Protein AF-A0A831UMP8-F1 (afdb_monomer_lite)

pLDDT: mean 92.92, std 7.47, range [63.72, 98.5]

Foldseek 3Di:
DVVVVVCVVPVDDDPPVLVVQCVVCVVPPVSNLVSLLVVVLVVVVVVVVVPDPDDDDPCVPPDPSVVSSCVVVVNDDD

Organism: NCBI:txid540988

InterPro domains:
  IPR003171 Methylenetetrahydrofolate reductase-like, catalytic domain [PF02219] (2-74)
  IPR029041 FAD-linked oxidoreductase-like [SSF51730] (2-75)

Structure (mmCIF, N/CA/C/O backbone):
data_AF-A0A831UMP8-F1
#
_entry.id   AF-A0A831UMP8-F1
#
loop_
_atom_site.group_PDB
_atom_site.id
_atom_site.type_symbol
_atom_site.label_atom_id
_atom_site.label_alt_id
_atom_site.label_comp_id
_atom_site.label_asym_id
_atom_site.label_entity_id
_atom_site.label_seq_id
_atom_site.pdbx_PDB_ins_code
_atom_site.Cartn_x
_atom_site.Cartn_y
_atom_site.Cartn_z
_atom_site.occupancy
_atom_site.B_iso_or_equiv
_atom_site.auth_seq_id
_atom_site.auth_comp_id
_atom_site.auth_asym_id
_atom_site.auth_atom_id
_atom_site.pdbx_PDB_model_num
ATOM 1 N N . PRO A 1 1 ? 6.840 -11.345 -12.154 1.00 63.72 1 PRO A N 1
ATOM 2 C CA . PRO A 1 1 ? 6.716 -10.309 -11.096 1.00 63.72 1 PRO A CA 1
ATOM 3 C C . PRO A 1 1 ? 5.871 -10.793 -9.900 1.00 63.72 1 PRO A C 1
ATOM 5 O O . PRO A 1 1 ? 4.907 -11.528 -10.095 1.00 63.72 1 PRO A O 1
ATOM 8 N N . GLN A 1 2 ? 6.231 -10.391 -8.673 1.00 70.25 2 GLN A N 1
ATOM 9 C CA . GLN A 1 2 ? 5.604 -10.831 -7.410 1.00 70.25 2 GLN A CA 1
ATOM 10 C C . GLN A 1 2 ? 4.067 -10.716 -7.410 1.00 70.25 2 GLN A C 1
ATOM 12 O O . GLN A 1 2 ? 3.384 -11.604 -6.911 1.00 70.25 2 GLN A O 1
ATOM 17 N N . LEU A 1 3 ? 3.529 -9.673 -8.047 1.00 73.69 3 LEU A N 1
ATOM 18 C CA . LEU A 1 3 ? 2.092 -9.416 -8.154 1.00 73.69 3 LEU A CA 1
ATOM 19 C C . LEU A 1 3 ? 1.319 -10.498 -8.938 1.00 73.69 3 L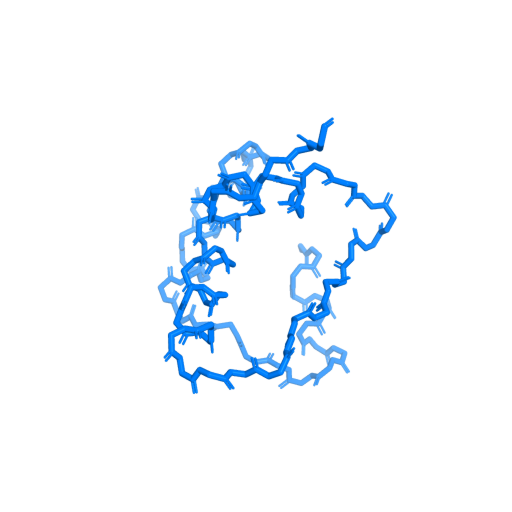EU A C 1
ATOM 21 O O . LEU A 1 3 ? 0.236 -10.902 -8.519 1.00 73.69 3 LEU A O 1
ATOM 25 N N . ARG A 1 4 ? 1.885 -11.014 -10.041 1.00 74.25 4 ARG A N 1
ATOM 26 C CA . ARG A 1 4 ? 1.264 -12.098 -10.830 1.00 74.25 4 ARG A CA 1
ATOM 27 C C . ARG A 1 4 ? 1.185 -13.394 -10.023 1.00 74.25 4 ARG A C 1
ATOM 29 O O . ARG A 1 4 ? 0.136 -14.011 -9.938 1.00 74.25 4 ARG A O 1
ATOM 36 N N . ARG A 1 5 ? 2.262 -13.722 -9.303 1.00 76.62 5 ARG A N 1
ATOM 37 C CA . ARG A 1 5 ? 2.300 -14.906 -8.437 1.00 76.62 5 ARG A CA 1
ATOM 38 C C . ARG A 1 5 ? 1.273 -14.835 -7.301 1.00 76.62 5 ARG A C 1
ATOM 40 O O . ARG A 1 5 ? 0.673 -15.846 -6.968 1.00 76.62 5 ARG A O 1
ATOM 47 N N . PHE A 1 6 ? 1.069 -13.662 -6.695 1.00 76.31 6 PHE A N 1
ATOM 48 C CA . PHE A 1 6 ? 0.054 -13.505 -5.645 1.00 76.31 6 PHE A CA 1
ATOM 49 C C . PHE A 1 6 ? -1.362 -13.713 -6.180 1.00 76.31 6 PHE A C 1
ATOM 51 O O . PHE A 1 6 ? -2.140 -14.443 -5.574 1.00 76.31 6 PHE A O 1
ATOM 58 N N . THR A 1 7 ? -1.669 -13.109 -7.326 1.00 82.62 7 THR A N 1
ATOM 59 C CA . THR A 1 7 ? -3.000 -13.178 -7.946 1.00 82.62 7 THR A CA 1
ATOM 60 C C . THR A 1 7 ? -3.346 -14.573 -8.456 1.00 82.62 7 THR A C 1
ATOM 62 O O . THR A 1 7 ? -4.477 -15.014 -8.281 1.00 82.62 7 THR A O 1
ATOM 65 N N . GLU A 1 8 ? -2.365 -15.322 -8.961 1.00 82.50 8 GLU A N 1
ATOM 66 C CA . GLU A 1 8 ? -2.518 -16.740 -9.317 1.00 82.50 8 GLU A CA 1
ATOM 67 C C . GLU A 1 8 ? -2.840 -17.631 -8.105 1.00 82.50 8 GLU A C 1
ATOM 69 O O . GLU A 1 8 ? -3.600 -18.587 -8.230 1.00 82.50 8 GLU A O 1
ATOM 74 N N . VAL A 1 9 ? -2.284 -17.323 -6.928 1.00 79.94 9 VAL A N 1
A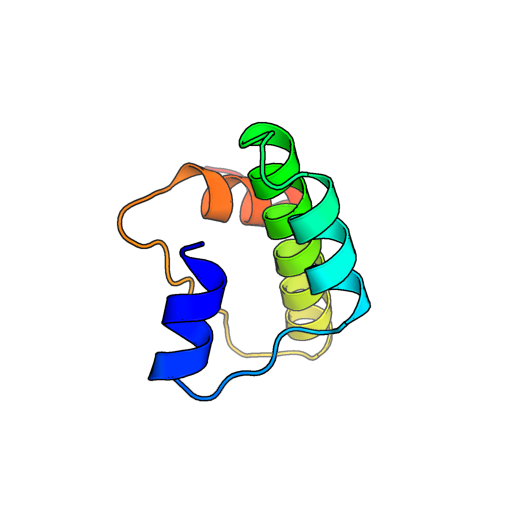TOM 75 C CA . VAL A 1 9 ? -2.468 -18.137 -5.713 1.00 79.94 9 VAL A CA 1
ATOM 76 C C . VAL A 1 9 ? -3.781 -17.821 -4.995 1.00 79.94 9 VAL A C 1
ATOM 78 O O . VAL A 1 9 ? -4.425 -18.738 -4.493 1.00 79.94 9 VAL A O 1
ATOM 81 N N . CYS A 1 10 ? -4.186 -16.548 -4.917 1.00 85.75 10 CYS A N 1
ATOM 82 C CA . CYS A 1 10 ? -5.401 -16.150 -4.193 1.00 85.75 10 CYS A CA 1
ATOM 83 C C . CYS A 1 10 ? -6.635 -15.933 -5.084 1.00 85.75 10 CYS A C 1
ATOM 85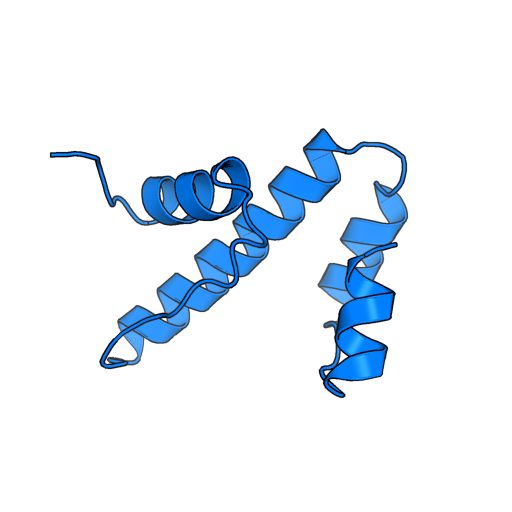 O O . CYS A 1 10 ? -7.717 -15.687 -4.558 1.00 85.75 10 CYS A O 1
ATOM 87 N N . GLY A 1 11 ? -6.491 -15.998 -6.412 1.00 85.81 11 GLY A N 1
ATOM 88 C CA . GLY A 1 11 ? -7.587 -15.789 -7.364 1.00 85.81 11 GLY A CA 1
ATOM 89 C C . GLY A 1 11 ? -8.032 -14.330 -7.518 1.00 85.81 11 GLY A C 1
ATOM 90 O O . GLY A 1 11 ? -9.056 -14.067 -8.145 1.00 85.81 11 GLY A O 1
ATOM 91 N N . ALA A 1 12 ? -7.292 -13.369 -6.956 1.00 89.94 12 ALA A N 1
ATOM 92 C CA . ALA A 1 12 ? -7.598 -11.950 -7.111 1.00 89.94 12 ALA A CA 1
ATOM 93 C C . ALA A 1 12 ? -7.253 -11.448 -8.523 1.00 89.94 12 ALA A C 1
ATOM 95 O O . ALA A 1 12 ? -6.258 -11.855 -9.118 1.00 89.94 12 ALA A O 1
ATOM 96 N N . SER A 1 13 ? -8.036 -10.505 -9.047 1.00 91.50 13 SER A N 1
ATOM 97 C CA . SER A 1 13 ? -7.776 -9.855 -10.339 1.00 91.50 13 SER A CA 1
ATOM 98 C C . SER A 1 13 ? -7.036 -8.524 -10.183 1.00 91.50 13 SER A C 1
ATOM 100 O O . SER A 1 13 ? -7.306 -7.771 -9.248 1.00 91.50 13 SER A O 1
ATOM 102 N N . ILE A 1 14 ? -6.175 -8.180 -11.145 1.00 90.31 14 ILE A N 1
ATOM 103 C CA . ILE A 1 14 ? -5.519 -6.863 -11.222 1.00 90.31 14 ILE A CA 1
ATOM 104 C C . ILE A 1 14 ? -6.329 -5.965 -12.169 1.00 90.31 14 ILE A C 1
ATOM 106 O O . ILE A 1 14 ? -6.532 -6.357 -13.321 1.00 90.31 14 ILE A O 1
ATOM 110 N N . PRO A 1 15 ? -6.756 -4.757 -11.754 1.00 93.75 15 PRO A N 1
ATOM 111 C CA . PRO A 1 15 ? -7.410 -3.818 -12.660 1.00 93.75 15 PRO A CA 1
ATOM 112 C C . PRO A 1 15 ? -6.525 -3.483 -13.869 1.00 93.75 15 PRO A C 1
ATOM 114 O O . PRO A 1 15 ? -5.345 -3.170 -13.704 1.00 93.75 15 PRO A O 1
ATOM 117 N N . GLY A 1 16 ? -7.100 -3.485 -15.076 1.00 94.50 16 GLY A N 1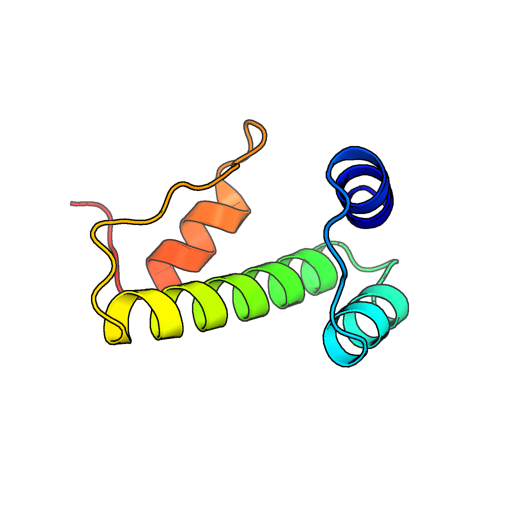
ATOM 118 C CA . GLY A 1 16 ? -6.369 -3.239 -16.329 1.00 94.50 16 GLY A CA 1
ATOM 119 C C . GLY A 1 16 ? -5.483 -1.982 -16.312 1.00 94.50 16 GLY A C 1
ATOM 120 O O . GLY A 1 16 ? -4.290 -2.096 -16.591 1.00 94.50 16 GLY A O 1
ATOM 121 N N . PRO A 1 17 ? -5.995 -0.805 -15.894 1.00 95.25 17 PRO A N 1
ATOM 122 C CA . PRO A 1 17 ? -5.184 0.411 -15.809 1.00 95.25 17 PRO A CA 1
ATOM 123 C C . PRO A 1 17 ? -3.988 0.294 -14.855 1.00 95.25 17 PRO A C 1
ATOM 125 O O . PRO A 1 17 ? -2.922 0.842 -15.137 1.00 95.25 17 PRO A O 1
ATOM 128 N N . LEU A 1 18 ? -4.140 -0.429 -13.739 1.00 94.75 18 LEU A N 1
ATOM 129 C CA . LEU A 1 18 ? -3.044 -0.667 -12.799 1.00 94.75 18 LEU A CA 1
ATOM 130 C C . LEU A 1 18 ? -1.989 -1.578 -13.428 1.00 94.75 18 LEU A C 1
ATOM 132 O O . LEU A 1 18 ? -0.803 -1.258 -13.381 1.00 94.75 18 LEU A O 1
ATOM 136 N N . LEU A 1 19 ? -2.420 -2.681 -14.047 1.00 93.94 19 LEU A N 1
ATOM 137 C CA . LEU A 1 19 ? -1.518 -3.624 -14.701 1.00 93.94 19 LEU A CA 1
ATOM 138 C C . LEU A 1 19 ? -0.685 -2.929 -15.782 1.00 93.94 19 LEU A C 1
ATOM 140 O O . LEU A 1 19 ? 0.539 -3.019 -15.754 1.00 93.94 19 LEU A O 1
ATOM 144 N N . SER A 1 20 ? -1.324 -2.153 -16.661 1.00 95.06 20 SER A N 1
ATOM 145 C CA . SER A 1 20 ? -0.622 -1.432 -17.726 1.00 95.06 20 SER A CA 1
ATOM 146 C C . SER A 1 20 ? 0.390 -0.411 -17.193 1.00 95.06 20 SER A C 1
ATOM 148 O O . SER A 1 20 ? 1.461 -0.245 -17.777 1.00 95.06 20 SER A O 1
ATOM 150 N N . ARG A 1 21 ? 0.082 0.281 -16.084 1.00 95.62 21 ARG A N 1
ATOM 151 C CA . ARG A 1 21 ? 1.028 1.215 -15.444 1.00 95.62 21 ARG A CA 1
ATOM 152 C C . ARG A 1 21 ? 2.243 0.486 -14.879 1.00 95.62 21 ARG A C 1
ATOM 154 O O . ARG A 1 21 ? 3.359 0.967 -15.065 1.00 95.62 21 ARG A O 1
ATOM 161 N N . LEU A 1 22 ? 2.025 -0.650 -14.217 1.00 94.06 22 LEU A N 1
ATOM 162 C CA . LEU A 1 22 ? 3.090 -1.463 -13.634 1.00 94.06 22 LEU A CA 1
ATOM 163 C C . LEU A 1 22 ? 3.980 -2.084 -14.715 1.00 94.06 22 LEU A C 1
ATOM 165 O O . LEU A 1 22 ? 5.195 -2.015 -14.612 1.00 94.06 22 LEU A O 1
ATOM 169 N N . GLU A 1 23 ? 3.402 -2.638 -15.778 1.00 94.00 23 GLU A N 1
ATOM 170 C CA . GLU A 1 23 ? 4.173 -3.237 -16.876 1.00 94.00 23 GLU A CA 1
ATOM 171 C C . GLU A 1 23 ? 5.060 -2.218 -17.588 1.00 94.00 23 GLU A C 1
ATOM 173 O O . GLU A 1 23 ? 6.217 -2.507 -17.881 1.00 94.00 23 GLU A O 1
ATOM 178 N N . ARG A 1 24 ? 4.555 -0.995 -17.798 1.00 96.50 24 ARG A N 1
ATOM 179 C CA . ARG A 1 24 ? 5.330 0.092 -18.411 1.00 96.50 24 ARG A CA 1
ATOM 180 C C . ARG A 1 24 ? 6.582 0.469 -17.611 1.00 96.50 24 ARG A C 1
ATOM 182 O O . ARG A 1 24 ? 7.544 0.937 -18.205 1.00 96.50 24 ARG A O 1
ATOM 189 N N . HIS A 1 25 ? 6.564 0.281 -16.293 1.00 95.88 25 HIS A N 1
ATOM 190 C CA . HIS A 1 25 ? 7.657 0.653 -15.390 1.00 95.88 25 HIS A CA 1
ATOM 191 C C . HIS A 1 25 ? 8.314 -0.571 -14.740 1.00 95.88 25 HIS A C 1
ATOM 193 O O . HIS A 1 25 ? 8.940 -0.443 -13.694 1.00 95.88 25 HIS A O 1
ATOM 199 N N . GLN A 1 26 ? 8.170 -1.766 -15.322 1.00 92.62 26 GLN A N 1
ATOM 200 C CA . GLN A 1 26 ? 8.628 -3.020 -14.706 1.00 92.62 26 GLN A CA 1
ATOM 201 C C . GLN A 1 26 ? 10.126 -3.044 -14.362 1.00 92.62 26 GLN A C 1
ATOM 203 O O . GLN A 1 26 ? 10.522 -3.744 -13.431 1.00 92.62 26 GLN A O 1
ATOM 208 N N . ASP A 1 27 ? 10.927 -2.261 -15.086 1.00 94.69 27 ASP A N 1
ATOM 209 C CA . ASP A 1 27 ? 12.377 -2.153 -14.917 1.00 94.69 27 ASP A CA 1
ATOM 210 C C . ASP A 1 27 ? 12.792 -1.002 -13.976 1.00 94.69 27 ASP A C 1
ATOM 212 O O . ASP A 1 27 ? 13.980 -0.801 -13.733 1.00 94.69 27 ASP A O 1
ATOM 216 N N . ASP A 1 28 ? 11.828 -0.267 -13.408 1.00 96.38 28 ASP A N 1
ATOM 217 C CA . ASP A 1 28 ? 12.037 0.802 -12.426 1.00 96.38 28 ASP A CA 1
ATOM 218 C C . ASP A 1 28 ? 11.378 0.432 -11.080 1.00 96.38 28 ASP A C 1
ATOM 220 O O . ASP A 1 28 ? 10.184 0.671 -10.857 1.00 96.38 28 ASP A O 1
ATOM 224 N N . PRO A 1 29 ? 12.146 -0.140 -10.133 1.00 92.94 29 PRO A N 1
ATOM 225 C CA . PRO A 1 29 ? 11.623 -0.538 -8.830 1.00 92.94 29 PRO A CA 1
ATOM 226 C C . PRO A 1 29 ? 11.025 0.612 -8.011 1.00 92.94 29 PRO A C 1
ATOM 228 O O . PRO A 1 29 ? 10.120 0.367 -7.211 1.00 92.94 29 PRO A O 1
ATOM 231 N N . GLN A 1 30 ? 11.518 1.845 -8.181 1.00 95.75 30 GLN A N 1
ATOM 232 C CA . GLN A 1 30 ? 10.988 3.008 -7.466 1.00 95.75 30 GLN A CA 1
ATOM 233 C C . GLN A 1 30 ? 9.626 3.401 -8.032 1.00 95.75 30 GLN A C 1
ATOM 235 O O . GLN A 1 30 ? 8.681 3.586 -7.266 1.00 95.75 30 GLN A O 1
ATOM 240 N N . ALA A 1 31 ? 9.486 3.430 -9.359 1.00 96.19 31 ALA A N 1
ATOM 241 C CA . ALA A 1 31 ? 8.196 3.666 -9.998 1.00 96.19 31 ALA A CA 1
ATOM 242 C C . ALA A 1 31 ? 7.173 2.572 -9.648 1.00 96.19 31 ALA A C 1
ATOM 244 O O . ALA A 1 31 ? 6.020 2.884 -9.354 1.00 96.19 31 ALA A O 1
ATOM 245 N N . ILE A 1 32 ? 7.578 1.297 -9.606 1.00 95.19 32 ILE A N 1
ATOM 246 C CA . ILE A 1 32 ? 6.697 0.196 -9.176 1.00 95.19 32 ILE A CA 1
ATOM 247 C C . ILE A 1 32 ? 6.204 0.391 -7.742 1.00 95.19 32 ILE A C 1
ATOM 249 O O . ILE A 1 32 ? 5.012 0.211 -7.475 1.00 95.19 32 ILE A O 1
ATOM 253 N N . LEU A 1 33 ? 7.104 0.755 -6.824 1.00 94.94 33 LEU A N 1
ATOM 254 C CA . LEU A 1 33 ? 6.748 1.043 -5.437 1.00 94.94 33 LEU A CA 1
ATOM 255 C C . LEU A 1 33 ? 5.749 2.201 -5.363 1.00 94.94 33 LEU A C 1
ATOM 257 O O . LEU A 1 33 ? 4.704 2.059 -4.734 1.00 94.94 33 LEU A O 1
ATOM 261 N N . GLU A 1 34 ? 6.045 3.307 -6.040 1.00 97.12 34 GLU A N 1
ATOM 262 C CA . GLU A 1 34 ? 5.214 4.508 -6.064 1.00 97.12 34 GLU A CA 1
ATOM 263 C C . GLU A 1 34 ? 3.799 4.224 -6.593 1.00 97.12 34 GLU A C 1
ATOM 265 O O . GLU A 1 34 ? 2.814 4.561 -5.937 1.00 97.12 34 GLU A O 1
ATOM 270 N N . ILE A 1 35 ? 3.688 3.517 -7.725 1.00 96.94 35 ILE A N 1
ATOM 271 C CA . ILE A 1 35 ? 2.402 3.119 -8.324 1.00 96.94 35 ILE A CA 1
ATOM 272 C C . ILE A 1 35 ? 1.601 2.232 -7.361 1.00 96.94 35 ILE A C 1
ATOM 274 O O . ILE A 1 35 ? 0.390 2.409 -7.210 1.00 96.94 35 ILE A O 1
ATOM 278 N N . GLY A 1 36 ? 2.261 1.270 -6.709 1.00 96.06 36 GLY A N 1
ATOM 279 C CA . GLY A 1 36 ? 1.616 0.382 -5.743 1.00 96.06 36 GLY A CA 1
ATOM 280 C C . GLY A 1 36 ? 1.117 1.126 -4.503 1.00 96.06 36 GLY A C 1
ATOM 281 O O . GLY A 1 36 ? -0.009 0.895 -4.062 1.00 96.06 36 GLY A O 1
ATOM 282 N N . VAL A 1 37 ? 1.925 2.046 -3.969 1.00 97.88 37 VAL A N 1
ATOM 283 C CA . VAL A 1 37 ? 1.570 2.882 -2.814 1.00 97.88 37 VAL A CA 1
ATOM 284 C C . VAL A 1 37 ? 0.406 3.811 -3.149 1.00 97.88 37 VAL A C 1
ATOM 286 O O . VAL A 1 37 ? -0.537 3.893 -2.367 1.00 97.88 37 VAL A O 1
ATOM 289 N N . GLU A 1 38 ? 0.430 4.480 -4.303 1.00 98.00 38 GLU A N 1
ATOM 290 C CA . GLU A 1 38 ? -0.673 5.326 -4.771 1.00 98.00 38 GLU A CA 1
ATOM 291 C C . GLU A 1 38 ? -1.979 4.526 -4.872 1.00 98.00 38 GLU A C 1
ATOM 293 O O . GLU A 1 38 ? -3.015 4.950 -4.354 1.00 98.00 38 GLU A O 1
ATOM 298 N N . HIS A 1 39 ? -1.923 3.343 -5.493 1.00 97.62 39 HIS A N 1
ATOM 299 C CA . HIS A 1 39 ? -3.089 2.480 -5.639 1.00 97.62 39 HIS A CA 1
ATOM 300 C C . HIS A 1 39 ? -3.660 2.058 -4.281 1.00 97.62 39 HIS A C 1
ATOM 302 O O . HIS A 1 39 ? -4.856 2.230 -4.044 1.00 97.62 39 HIS A O 1
ATOM 308 N N . ALA A 1 40 ? -2.808 1.554 -3.385 1.00 97.88 40 ALA A N 1
ATOM 309 C CA . ALA A 1 40 ? -3.221 1.095 -2.065 1.00 97.88 40 ALA A CA 1
ATOM 310 C C . ALA A 1 40 ? -3.745 2.242 -1.188 1.00 97.88 40 ALA A C 1
ATOM 312 O O . ALA A 1 40 ? -4.754 2.070 -0.512 1.00 97.88 40 ALA A O 1
ATOM 313 N N . ALA A 1 41 ? -3.115 3.421 -1.220 1.00 98.31 41 ALA A N 1
ATOM 314 C CA . ALA A 1 41 ? -3.577 4.583 -0.464 1.00 98.31 41 ALA A CA 1
ATOM 315 C C . ALA A 1 41 ? -4.982 5.015 -0.893 1.00 98.31 41 ALA A C 1
ATOM 317 O O . ALA A 1 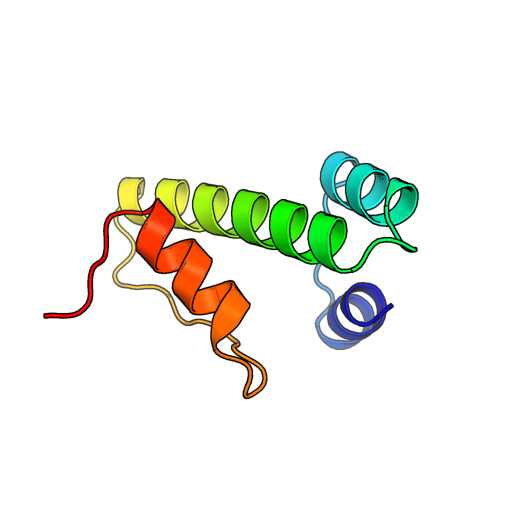41 ? -5.834 5.234 -0.037 1.00 98.31 41 ALA A O 1
ATOM 318 N N . ARG A 1 42 ? -5.259 5.054 -2.203 1.00 98.25 42 ARG A N 1
ATOM 319 C CA . ARG A 1 42 ? -6.604 5.357 -2.708 1.00 98.25 42 ARG A CA 1
ATOM 320 C C . ARG A 1 42 ? -7.629 4.309 -2.269 1.00 98.25 42 ARG A C 1
ATOM 322 O O . ARG A 1 42 ? -8.689 4.682 -1.786 1.00 98.25 42 ARG A O 1
ATOM 329 N N . GLN A 1 43 ? -7.305 3.018 -2.382 1.00 98.19 43 GLN A N 1
ATOM 330 C CA . GLN A 1 43 ? -8.204 1.949 -1.925 1.00 98.19 43 GLN A CA 1
ATOM 331 C C . GLN A 1 43 ? -8.526 2.069 -0.434 1.00 98.19 43 GLN A C 1
ATOM 333 O O . GLN A 1 43 ? -9.676 1.929 -0.034 1.00 98.19 43 GLN A O 1
ATOM 338 N N . VAL A 1 44 ? -7.515 2.326 0.396 1.00 98.50 44 VAL A N 1
ATOM 339 C CA . VAL A 1 44 ? -7.710 2.460 1.841 1.00 98.50 44 VAL A CA 1
ATOM 340 C C . VAL A 1 44 ? -8.514 3.713 2.174 1.00 98.50 44 VAL A C 1
ATOM 342 O O . VAL A 1 44 ? -9.399 3.624 3.015 1.00 98.50 44 VAL A O 1
ATOM 345 N N . ALA A 1 45 ? -8.265 4.845 1.511 1.00 98.31 45 ALA A N 1
ATOM 346 C CA . ALA A 1 45 ? -9.067 6.055 1.696 1.00 98.31 45 ALA A CA 1
ATOM 347 C C . ALA A 1 45 ? -10.555 5.790 1.411 1.00 98.31 45 ALA A C 1
ATOM 349 O O . ALA A 1 45 ? -11.390 6.057 2.270 1.00 98.31 45 ALA A O 1
ATOM 350 N N . GLU A 1 46 ? -10.867 5.167 0.269 1.00 98.50 46 GLU A N 1
ATOM 351 C CA . GLU A 1 46 ? -12.240 4.797 -0.109 1.00 98.50 46 GLU A CA 1
ATOM 352 C C . GLU A 1 46 ? -12.889 3.853 0.928 1.00 98.50 46 GLU A C 1
ATOM 354 O O . GLU A 1 46 ? -14.053 4.025 1.288 1.00 98.50 46 GLU A O 1
ATOM 359 N N . LEU A 1 47 ? -12.144 2.874 1.459 1.00 98.44 47 LEU A N 1
ATOM 360 C CA . LEU A 1 47 ? -12.644 1.960 2.497 1.00 98.44 47 LEU A CA 1
ATOM 361 C C . LEU A 1 47 ? -12.907 2.670 3.832 1.00 98.44 47 LEU A C 1
ATOM 363 O O . LEU A 1 47 ? -13.915 2.397 4.484 1.00 98.44 47 LEU A O 1
ATOM 367 N N . LEU A 1 48 ? -12.014 3.570 4.248 1.00 97.25 48 LEU A N 1
ATOM 368 C CA . LEU A 1 48 ? -12.181 4.344 5.479 1.00 97.25 48 LEU A CA 1
ATOM 369 C C . LEU A 1 48 ? -13.383 5.289 5.379 1.00 97.25 48 LEU A C 1
ATOM 371 O O . LEU A 1 48 ? -14.172 5.362 6.318 1.00 97.25 48 LEU A O 1
ATOM 375 N N . GLU A 1 49 ? -13.570 5.953 4.236 1.00 97.94 49 GLU A N 1
ATOM 376 C CA . GLU A 1 49 ? -14.759 6.772 3.959 1.00 97.94 49 GLU A CA 1
ATOM 377 C C . GLU A 1 49 ? -16.052 5.944 3.979 1.00 97.94 49 GLU A C 1
ATOM 379 O O . GLU A 1 49 ? -17.087 6.423 4.442 1.00 97.94 49 GLU A O 1
ATOM 384 N N . ALA A 1 50 ? -15.990 4.682 3.544 1.00 98.44 50 ALA A N 1
ATOM 385 C CA . ALA A 1 50 ? -17.107 3.742 3.612 1.00 98.44 50 ALA A CA 1
ATOM 386 C C . ALA A 1 50 ? -17.387 3.192 5.029 1.00 98.44 50 ALA A C 1
ATOM 388 O O . ALA A 1 50 ? -18.359 2.458 5.211 1.00 98.44 50 ALA A O 1
ATOM 389 N N . GLY A 1 51 ? -16.572 3.537 6.034 1.00 98.06 51 GLY A N 1
ATOM 390 C CA . GLY A 1 51 ? -16.820 3.195 7.436 1.00 98.06 51 GLY A CA 1
ATOM 391 C C . GLY A 1 51 ? -16.433 1.770 7.835 1.00 98.06 51 GLY A C 1
ATOM 392 O O . GLY A 1 51 ? -17.062 1.200 8.726 1.00 98.06 51 GLY A O 1
ATOM 393 N N . VAL A 1 52 ? -15.420 1.173 7.195 1.00 98.44 52 VAL A N 1
ATOM 394 C CA . VAL A 1 52 ? -14.888 -0.129 7.637 1.00 98.44 52 VAL A CA 1
ATOM 395 C C . VAL A 1 52 ? -14.327 -0.058 9.062 1.00 98.44 52 VAL A C 1
ATOM 397 O O . VAL A 1 52 ? -13.761 0.951 9.475 1.00 98.44 52 VAL A O 1
ATOM 400 N N . GLU A 1 53 ? -14.411 -1.164 9.803 1.00 98.12 53 GLU A N 1
ATOM 401 C CA . GLU A 1 53 ? -13.893 -1.253 11.180 1.00 98.12 53 GLU A CA 1
ATOM 402 C C . GLU A 1 53 ? -12.358 -1.171 11.250 1.00 98.12 53 GLU A C 1
ATOM 404 O O . GLU A 1 53 ? -11.789 -0.793 12.273 1.00 98.12 53 GLU A O 1
ATOM 409 N N . GLY A 1 54 ? -11.670 -1.530 10.164 1.00 96.25 54 GLY A N 1
ATOM 410 C CA . GLY A 1 54 ? -10.219 -1.458 10.081 1.00 96.25 54 GLY A CA 1
ATOM 411 C C . GLY A 1 54 ? -9.656 -2.020 8.780 1.00 96.25 54 GLY A C 1
ATOM 412 O O . GLY A 1 54 ? -10.375 -2.549 7.934 1.00 96.25 54 GLY A O 1
ATOM 413 N N . VAL A 1 55 ? -8.334 -1.911 8.634 1.00 97.75 55 VAL A N 1
ATOM 414 C CA . VAL A 1 55 ? -7.582 -2.392 7.468 1.00 97.75 55 VAL A CA 1
ATOM 415 C C . VAL A 1 55 ? -6.386 -3.216 7.935 1.00 97.75 55 VAL A C 1
ATOM 417 O O . VAL A 1 55 ? -5.599 -2.771 8.768 1.00 97.75 55 VAL A O 1
ATOM 420 N N . HIS A 1 56 ? -6.228 -4.416 7.371 1.00 97.75 56 HIS A N 1
ATOM 421 C CA . HIS A 1 56 ? -5.083 -5.289 7.624 1.00 97.75 56 HIS A CA 1
ATOM 422 C C . HIS A 1 56 ? -4.110 -5.270 6.439 1.00 97.75 56 HIS A C 1
ATOM 424 O O . HIS A 1 56 ? -4.491 -5.568 5.308 1.00 97.75 56 HIS A O 1
ATOM 430 N N . PHE A 1 57 ? -2.840 -4.949 6.692 1.00 97.06 57 PHE A N 1
ATOM 431 C CA . PHE A 1 57 ? -1.809 -4.882 5.656 1.00 97.06 57 PHE A CA 1
ATOM 432 C C . PHE A 1 57 ? -0.982 -6.168 5.583 1.00 97.06 57 PHE A C 1
ATOM 434 O O . PHE A 1 57 ? -0.302 -6.539 6.540 1.00 97.06 57 PHE A O 1
ATOM 441 N N . TYR A 1 58 ? -0.923 -6.778 4.398 1.00 94.50 58 TYR A N 1
ATOM 442 C CA . TYR A 1 58 ? 0.067 -7.810 4.088 1.00 94.50 58 TYR A CA 1
ATOM 443 C C . TYR A 1 58 ? 1.423 -7.170 3.768 1.00 94.50 58 TYR A C 1
ATOM 445 O O . TYR A 1 58 ? 1.728 -6.850 2.621 1.00 94.50 58 TYR A O 1
ATOM 453 N N . THR A 1 59 ? 2.252 -6.983 4.793 1.00 94.81 59 THR A N 1
ATOM 454 C CA . THR A 1 59 ? 3.550 -6.291 4.670 1.00 94.81 59 THR A CA 1
ATOM 455 C C . THR A 1 59 ? 4.640 -7.144 4.020 1.00 94.81 59 THR A C 1
ATOM 457 O O . THR A 1 59 ? 5.635 -6.616 3.530 1.00 94.81 59 THR A O 1
ATOM 460 N N . LEU A 1 60 ? 4.489 -8.474 4.029 1.00 92.06 60 LEU A N 1
ATOM 461 C CA . LEU A 1 60 ? 5.504 -9.427 3.558 1.00 92.06 60 LEU A CA 1
ATOM 462 C C . LEU A 1 60 ? 6.883 -9.191 4.200 1.00 92.06 60 LEU A C 1
ATOM 464 O O . LEU A 1 60 ? 7.909 -9.263 3.523 1.00 92.06 60 LEU A O 1
ATOM 468 N N . ASN A 1 61 ? 6.894 -8.873 5.500 1.00 95.06 61 ASN A N 1
ATOM 469 C CA . ASN A 1 61 ? 8.081 -8.496 6.278 1.00 95.06 61 ASN A CA 1
ATOM 470 C C . ASN A 1 61 ? 8.831 -7.265 5.725 1.00 95.06 61 ASN A C 1
ATOM 472 O O . ASN A 1 61 ? 10.013 -7.079 6.007 1.00 95.06 61 ASN A O 1
ATOM 476 N N . LYS A 1 62 ? 8.158 -6.410 4.943 1.00 93.00 62 LYS A N 1
ATOM 477 C CA . LYS A 1 62 ? 8.698 -5.162 4.388 1.00 93.00 62 LYS A CA 1
ATOM 478 C C . LYS A 1 62 ? 7.854 -3.980 4.860 1.00 93.00 62 LYS A C 1
ATOM 480 O O . LYS A 1 62 ? 6.677 -3.874 4.537 1.00 93.00 62 LYS A O 1
ATOM 485 N N . SER A 1 63 ? 8.465 -3.062 5.600 1.00 95.44 63 SER A N 1
ATOM 486 C CA . SER A 1 63 ? 7.789 -1.866 6.115 1.00 95.44 63 SER A CA 1
ATOM 487 C C . SER A 1 63 ? 7.626 -0.691 5.132 1.00 95.44 63 SER A C 1
ATOM 489 O O . SER A 1 63 ? 6.629 0.014 5.290 1.00 95.44 63 SER A O 1
ATOM 491 N N . PRO A 1 64 ? 8.505 -0.438 4.130 1.00 95.50 64 PRO A N 1
ATOM 492 C CA . PRO A 1 64 ? 8.467 0.827 3.386 1.00 95.50 64 PRO A CA 1
ATOM 493 C C . PRO A 1 64 ? 7.134 1.120 2.690 1.00 95.50 64 PRO A C 1
ATOM 495 O O . PRO A 1 64 ? 6.569 2.188 2.893 1.00 95.50 64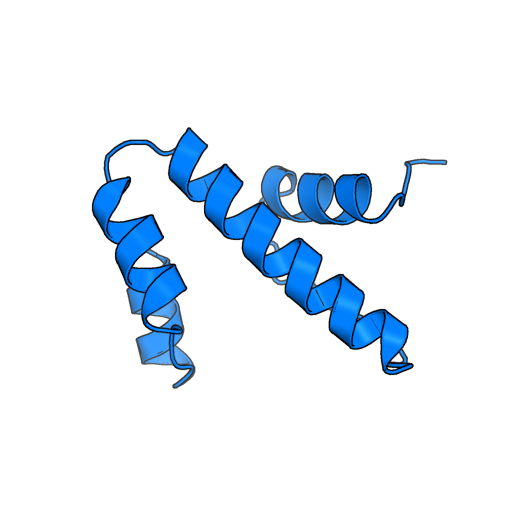 PRO A O 1
ATOM 498 N N . ALA A 1 65 ? 6.584 0.159 1.939 1.00 96.44 65 ALA A N 1
ATOM 499 C CA . ALA A 1 65 ? 5.342 0.361 1.190 1.00 96.44 65 ALA A CA 1
ATOM 500 C C . ALA A 1 65 ? 4.156 0.687 2.113 1.00 96.44 65 ALA A C 1
ATOM 502 O O . ALA A 1 65 ? 3.461 1.679 1.913 1.00 96.44 65 ALA A O 1
ATOM 503 N N . THR A 1 66 ? 3.953 -0.113 3.164 1.00 97.69 66 THR A N 1
ATOM 504 C CA . THR A 1 66 ? 2.869 0.102 4.132 1.00 97.69 66 THR A CA 1
ATOM 505 C C . THR A 1 66 ? 3.029 1.423 4.875 1.00 97.69 66 THR A C 1
ATOM 507 O O . THR A 1 66 ? 2.051 2.143 5.052 1.00 97.69 66 THR A O 1
ATOM 510 N N . ARG A 1 67 ? 4.257 1.783 5.263 1.00 97.25 67 ARG A N 1
ATOM 511 C CA . ARG A 1 67 ? 4.522 3.061 5.925 1.00 97.25 67 ARG A CA 1
ATOM 512 C C . ARG A 1 67 ? 4.179 4.248 5.021 1.00 97.25 67 ARG A C 1
ATOM 514 O O . ARG A 1 67 ? 3.498 5.157 5.476 1.00 97.25 67 ARG A O 1
ATOM 521 N N . MET A 1 68 ? 4.578 4.209 3.750 1.00 97.69 68 MET A N 1
ATOM 522 C CA . MET A 1 68 ? 4.255 5.269 2.790 1.00 97.69 68 MET A CA 1
ATOM 523 C C . MET A 1 68 ? 2.742 5.414 2.570 1.00 97.69 68 MET A C 1
ATOM 525 O O . MET A 1 68 ? 2.252 6.533 2.439 1.00 97.69 68 MET A O 1
ATOM 529 N N . VAL A 1 69 ? 1.989 4.305 2.552 1.00 98.25 69 VAL A N 1
ATOM 530 C CA . VAL A 1 69 ? 0.517 4.346 2.478 1.00 98.25 69 VAL A CA 1
ATOM 531 C C . VAL A 1 69 ? -0.066 5.064 3.696 1.00 98.25 69 VAL A C 1
ATOM 533 O O . VAL A 1 69 ? -0.870 5.979 3.536 1.00 98.25 69 VAL A O 1
ATOM 536 N N . LEU A 1 70 ? 0.362 4.688 4.903 1.00 97.69 70 LEU A N 1
ATOM 537 C CA . LEU A 1 70 ? -0.101 5.310 6.146 1.00 97.69 70 LEU A CA 1
ATOM 538 C C . LEU A 1 70 ? 0.228 6.811 6.192 1.00 97.69 70 LEU A C 1
ATOM 540 O O . LEU A 1 70 ? -0.645 7.617 6.503 1.00 97.69 70 LEU A O 1
ATOM 544 N N . GLU A 1 71 ? 1.449 7.193 5.812 1.00 96.50 71 GLU A N 1
ATOM 545 C CA . GLU A 1 71 ? 1.881 8.595 5.764 1.00 96.50 71 GLU A CA 1
ATOM 546 C C . GLU A 1 71 ? 1.040 9.427 4.777 1.00 96.50 71 GLU A C 1
ATOM 548 O O . GLU A 1 71 ? 0.649 10.547 5.108 1.00 96.50 71 GLU A O 1
ATOM 553 N N . ARG A 1 72 ? 0.683 8.879 3.601 1.00 96.69 72 ARG A N 1
ATOM 554 C CA . ARG A 1 72 ? -0.210 9.549 2.626 1.00 96.69 72 ARG A CA 1
ATOM 555 C C . ARG A 1 72 ? -1.620 9.768 3.146 1.00 96.69 72 ARG A C 1
ATOM 557 O O . ARG A 1 72 ? -2.254 10.752 2.784 1.00 96.69 72 ARG A O 1
ATOM 564 N N . LEU A 1 73 ? -2.093 8.859 3.987 1.00 96.50 73 LEU A N 1
ATOM 565 C CA . LEU A 1 73 ? -3.391 8.955 4.648 1.00 96.50 73 LEU A CA 1
ATOM 566 C C . LEU A 1 73 ? -3.351 9.863 5.889 1.00 96.50 73 LEU A C 1
ATOM 568 O O . LEU A 1 73 ? -4.353 10.006 6.580 1.00 96.50 73 LEU A O 1
ATOM 572 N N . GLY A 1 74 ? -2.203 10.481 6.183 1.00 95.56 74 GLY A N 1
ATOM 573 C CA . GLY A 1 74 ? -2.037 11.402 7.302 1.00 95.56 74 GLY A CA 1
ATOM 574 C C . GLY A 1 74 ? -1.742 10.728 8.643 1.00 95.56 74 GLY A C 1
ATOM 575 O O . GLY A 1 74 ? -1.603 11.434 9.643 1.00 95.56 74 GLY A O 1
ATOM 576 N N . PHE A 1 75 ? -1.584 9.401 8.687 1.00 94.06 75 PHE A N 1
ATOM 577 C CA . PHE A 1 75 ? -1.130 8.712 9.893 1.00 94.06 75 PHE A CA 1
ATOM 578 C C . PHE A 1 75 ? 0.355 8.995 10.110 1.00 94.06 75 PHE A C 1
ATOM 580 O O . PHE A 1 75 ? 1.189 8.775 9.230 1.00 94.06 75 PHE A O 1
ATOM 587 N N . LYS A 1 76 ? 0.692 9.482 11.302 1.00 88.56 76 LYS A N 1
ATOM 588 C CA . LYS A 1 76 ? 2.066 9.799 11.693 1.00 88.56 76 LYS A CA 1
ATOM 589 C C . LYS A 1 76 ? 2.474 8.936 12.882 1.00 88.56 76 LYS A C 1
ATOM 591 O O . LYS A 1 76 ? 1.611 8.595 13.695 1.00 88.56 76 LYS A O 1
ATOM 596 N N . PRO A 1 77 ? 3.765 8.583 12.999 1.00 86.56 77 PRO A N 1
ATOM 597 C CA . PRO A 1 77 ? 4.298 8.089 14.261 1.00 86.56 77 PRO A CA 1
ATOM 598 C C . PRO A 1 77 ? 3.974 9.085 15.384 1.00 86.56 77 PRO A C 1
ATOM 600 O O . PRO A 1 77 ? 3.994 10.295 15.140 1.00 86.56 77 PRO A O 1
ATOM 603 N N . ALA A 1 78 ? 3.646 8.561 16.566 1.00 76.00 78 ALA A N 1
ATOM 604 C CA . ALA A 1 78 ? 3.445 9.357 17.776 1.00 76.00 78 ALA A CA 1
ATOM 605 C C . ALA A 1 78 ? 4.744 10.039 18.231 1.00 76.00 78 ALA A C 1
ATOM 607 O O . ALA A 1 78 ? 5.829 9.458 17.985 1.00 76.00 78 ALA A O 1
#

Secondary structure (DSSP, 8-state):
-HHHHHHHHH-PPPPHHHHHHHHHTTT-HHHHHHHHHHHHHHHHHHHHHTT-S------TT--HHHHHHHHHTT----

Radius of gyration: 13.31 Å; chains: 1; bounding box: 30×30×36 Å

Sequence (78 aa):
PQLRRFTEVCGASIPGPLLSRLERHQDDPQAILEIGVEHAARQVAELLEAGVEGVHFYTLNKSPATRMVLERLGFKPA